Protein AF-A0A2V7HLP5-F1 (afdb_monomer_lite)

Secondary structure (DSSP, 8-state):
-HHHHHHHH-----SSPPPSS----PPP--TT-TT-EEEEEEEEE---BTTBPP-EEEEEEEEE-S---GGGSEEPTTEEEE--TTSSSPEEEE-STT--EE-TT---TT--EEEEEE--BGGGT---B--EEESSSTTS-EEEEPPPBPPBS--SPEEEEEE---

Sequence (166 aa):
MVAYIMSLADRPTSGPSLPVRGTYVPPAGSGDSPTGVTVLRAAYTDRGANGMPAITTEKEIALRSPTVAVANGELSEGVSKQSVPELPVPVTVVNRPGASVALKQIDLTGVGAVTFAVVAPAQYQAKGGQIEVHLDSPTGALLGESELIRPSDGVAPLRLRTVLRP

Structure (mmCIF, N/CA/C/O backbone):
data_AF-A0A2V7HLP5-F1
#
_entry.id   AF-A0A2V7HLP5-F1
#
loop_
_atom_site.group_PDB
_atom_site.id
_atom_site.type_symbol
_atom_site.label_atom_id
_atom_site.label_alt_id
_atom_site.label_comp_id
_atom_site.label_asym_id
_atom_site.label_entity_id
_atom_site.label_seq_id
_atom_site.pdbx_PDB_ins_code
_atom_site.Cartn_x
_atom_site.Cartn_y
_atom_site.Cartn_z
_atom_site.occupancy
_atom_site.B_iso_or_equiv
_atom_site.auth_seq_id
_atom_site.auth_comp_id
_atom_site.auth_asym_id
_atom_site.auth_atom_id
_atom_site.pdbx_PDB_model_num
ATOM 1 N N . MET A 1 1 ? 4.538 25.754 32.368 1.00 53.81 1 MET A N 1
ATOM 2 C CA . MET A 1 1 ? 4.337 24.327 32.713 1.00 53.81 1 MET A CA 1
ATOM 3 C C . MET A 1 1 ? 2.984 24.062 33.388 1.00 53.81 1 MET A C 1
ATOM 5 O O . MET A 1 1 ? 2.315 23.127 32.980 1.00 53.81 1 MET A O 1
ATOM 9 N N . VAL A 1 2 ? 2.511 24.905 34.319 1.00 50.56 2 VAL A N 1
ATOM 10 C CA . VAL A 1 2 ? 1.179 24.764 34.967 1.00 50.56 2 VAL A CA 1
ATOM 11 C C . VAL A 1 2 ? 0.001 24.883 33.982 1.00 50.56 2 VAL A C 1
ATOM 13 O O . VAL A 1 2 ? -0.953 24.119 34.071 1.00 50.56 2 VAL A O 1
ATOM 16 N N . ALA A 1 3 ? 0.100 25.759 32.975 1.00 48.12 3 ALA A N 1
ATOM 17 C CA . ALA A 1 3 ? -0.936 25.918 31.947 1.00 48.12 3 ALA A CA 1
ATOM 18 C C . A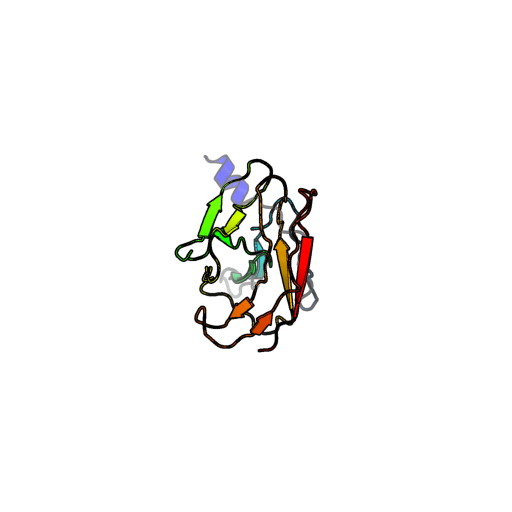LA A 1 3 ? -1.157 24.658 31.082 1.00 48.12 3 ALA A C 1
ATOM 20 O O . ALA A 1 3 ? -2.273 24.406 30.647 1.00 48.12 3 ALA A O 1
ATOM 21 N N . TYR A 1 4 ? -0.120 23.833 30.877 1.00 49.38 4 TYR A N 1
ATOM 22 C CA . TYR A 1 4 ? -0.239 22.570 30.138 1.00 49.38 4 TYR A CA 1
ATOM 23 C C . TYR A 1 4 ? -1.010 21.522 30.953 1.00 49.38 4 TYR A C 1
ATOM 25 O O . TYR A 1 4 ? -1.872 20.833 30.420 1.00 49.38 4 TYR A O 1
ATOM 33 N N . ILE A 1 5 ? -0.772 21.470 32.267 1.00 54.81 5 ILE A N 1
ATOM 34 C CA . ILE A 1 5 ? -1.491 20.580 33.190 1.00 54.81 5 ILE A CA 1
ATOM 35 C C . ILE A 1 5 ? -2.969 20.992 33.287 1.00 54.81 5 ILE A C 1
ATOM 37 O O . ILE A 1 5 ? -3.846 20.139 33.211 1.00 54.81 5 ILE A O 1
ATOM 41 N N . MET A 1 6 ? -3.251 22.297 33.357 1.00 48.59 6 MET A N 1
ATOM 42 C CA . MET A 1 6 ? -4.622 22.831 33.324 1.00 48.59 6 MET A CA 1
ATOM 43 C C . MET A 1 6 ? -5.318 22.539 31.982 1.00 48.59 6 MET A C 1
ATOM 45 O O . MET A 1 6 ? -6.467 22.116 31.977 1.00 48.59 6 MET A O 1
ATOM 49 N N . SER A 1 7 ? -4.607 22.628 30.848 1.00 47.78 7 SER A N 1
ATOM 50 C CA . SER A 1 7 ? -5.171 22.298 29.524 1.00 47.78 7 SER A CA 1
ATOM 51 C C . SER A 1 7 ? -5.512 20.815 29.318 1.00 47.78 7 SER A C 1
ATOM 53 O O . SER A 1 7 ? -6.261 20.480 28.402 1.00 47.78 7 SER A O 1
ATOM 55 N N . LEU A 1 8 ? -4.976 19.919 30.156 1.00 52.44 8 LEU A N 1
ATOM 56 C CA . LEU A 1 8 ? -5.359 18.504 30.170 1.00 52.44 8 LEU A CA 1
ATOM 57 C C . LEU A 1 8 ? -6.659 18.278 30.955 1.00 52.44 8 LEU A C 1
ATOM 59 O O . LEU A 1 8 ? -7.422 17.382 30.600 1.00 52.44 8 LEU A O 1
ATOM 63 N N . ALA A 1 9 ? -6.910 19.088 31.989 1.00 54.88 9 ALA A N 1
ATOM 64 C CA . ALA A 1 9 ? -8.127 19.043 32.799 1.00 54.88 9 ALA A CA 1
ATOM 65 C C . ALA A 1 9 ? -9.313 19.745 32.114 1.00 54.88 9 ALA A C 1
ATOM 67 O O . ALA A 1 9 ? -10.438 19.267 32.208 1.00 54.88 9 ALA A O 1
ATOM 68 N N . ASP A 1 10 ? -9.044 20.822 31.370 1.00 46.22 10 ASP A N 1
ATOM 69 C CA . ASP A 1 10 ? -10.046 21.640 30.671 1.00 46.22 10 ASP A CA 1
ATOM 70 C C . ASP A 1 10 ? -10.362 21.160 29.251 1.00 46.22 10 ASP A C 1
ATOM 72 O O . ASP A 1 10 ? -10.917 21.918 28.453 1.00 46.22 10 ASP A O 1
ATOM 76 N N . ARG A 1 11 ? -10.025 19.914 28.882 1.00 47.62 11 ARG A N 1
ATOM 77 C CA . ARG A 1 11 ? -10.457 19.402 27.577 1.00 47.62 11 ARG A CA 1
ATOM 78 C C . ARG A 1 11 ? -11.987 19.383 27.577 1.00 47.62 11 ARG A C 1
ATOM 80 O O . ARG A 1 11 ? -12.558 18.592 28.332 1.00 47.62 11 ARG A O 1
ATOM 87 N N . PRO A 1 12 ? -12.656 20.203 26.741 1.00 47.84 12 PRO A N 1
ATOM 88 C CA . PRO A 1 12 ? -14.095 20.117 26.589 1.00 47.84 12 PRO A CA 1
ATOM 89 C C . PRO A 1 12 ? -14.400 18.669 26.247 1.00 47.84 12 PRO A C 1
ATOM 91 O O . PRO A 1 12 ? -13.708 18.072 25.411 1.00 47.84 12 PRO A O 1
ATOM 94 N N . THR A 1 13 ? -15.379 18.096 26.940 1.00 48.31 13 THR A N 1
ATOM 95 C CA . THR A 1 13 ? -15.933 16.793 26.601 1.00 48.31 13 THR A CA 1
ATOM 96 C C . THR A 1 13 ? -16.065 16.732 25.090 1.00 48.31 13 THR A C 1
ATOM 98 O O . THR A 1 13 ? -16.646 17.617 24.459 1.00 48.31 13 THR A O 1
ATOM 101 N N . SER A 1 14 ? -15.383 15.735 24.525 1.00 54.53 14 SER A N 1
ATOM 102 C CA . SER A 1 14 ? -15.368 15.423 23.104 1.00 54.53 14 SER A CA 1
ATOM 103 C C . SER A 1 14 ? -16.742 15.684 22.502 1.00 54.53 14 SER A C 1
ATOM 105 O O . SER A 1 14 ? -17.743 15.357 23.144 1.00 54.53 14 SER A O 1
ATOM 107 N N . GLY A 1 15 ? -16.788 16.223 21.280 1.00 57.47 15 GLY A N 1
ATOM 108 C CA . GLY A 1 15 ? -18.032 16.324 20.517 1.00 57.47 15 GLY A CA 1
ATOM 109 C C . GLY A 1 15 ? -18.876 15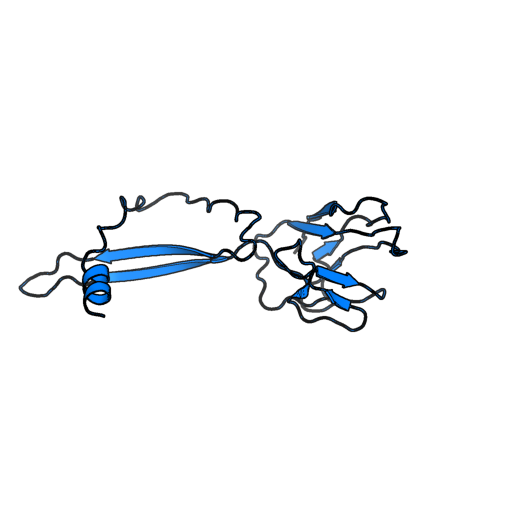.041 20.618 1.00 57.47 15 GLY A C 1
ATOM 110 O O . GLY A 1 15 ? -18.329 13.980 20.936 1.00 57.47 15 GLY A O 1
ATOM 111 N N . PRO A 1 16 ? -20.200 15.136 20.396 1.00 65.12 16 PRO A N 1
ATOM 112 C CA . PRO A 1 16 ? -21.151 14.071 20.708 1.00 65.12 16 PRO A CA 1
ATOM 113 C C . PRO A 1 16 ? -20.619 12.703 20.280 1.00 65.12 16 PRO A C 1
ATOM 115 O O . PRO A 1 16 ? -20.181 12.530 19.140 1.00 65.12 16 PRO A O 1
ATOM 118 N N . SER A 1 17 ? -20.613 11.751 21.218 1.00 70.62 17 SER A N 1
ATOM 119 C CA . SER A 1 17 ? -20.138 10.397 20.951 1.00 70.62 17 SER A CA 1
ATOM 120 C C . SER A 1 17 ? -20.872 9.819 19.747 1.00 70.62 17 SER A C 1
ATOM 122 O O . SER A 1 17 ? -22.083 10.002 19.593 1.00 70.62 17 SER A O 1
ATOM 124 N N . LEU A 1 18 ? -20.136 9.103 18.898 1.00 80.69 18 LEU A N 1
ATOM 125 C CA . LEU A 1 18 ? -20.753 8.365 17.805 1.00 80.69 18 LEU A CA 1
ATOM 126 C C . LEU A 1 18 ? -21.762 7.348 18.370 1.00 80.69 18 LEU A C 1
ATOM 128 O O . LEU A 1 18 ? -21.572 6.846 19.483 1.00 80.69 18 LEU A O 1
ATOM 132 N N . PRO A 1 19 ? -22.826 7.017 17.618 1.00 83.94 19 PRO A N 1
ATOM 133 C CA . PRO A 1 19 ? -23.759 5.973 18.016 1.00 83.94 19 PRO A CA 1
ATOM 134 C C . PRO A 1 19 ? -23.043 4.647 18.310 1.00 83.94 19 PRO A C 1
ATOM 136 O O . PRO A 1 19 ? -22.066 4.296 17.652 1.00 83.94 19 PRO A O 1
ATOM 139 N N . VAL A 1 20 ? -23.585 3.857 19.243 1.00 82.62 20 VAL A N 1
ATOM 140 C CA . VAL A 1 20 ? -23.041 2.535 19.633 1.00 82.62 20 VAL A CA 1
ATOM 141 C C . VAL A 1 20 ? -22.980 1.519 18.485 1.00 82.62 20 VAL A C 1
ATOM 143 O O . VAL A 1 20 ? -22.319 0.488 18.596 1.00 82.62 20 VAL A O 1
ATOM 146 N N . ARG A 1 21 ? -23.689 1.789 17.385 1.00 84.44 21 ARG A N 1
ATOM 147 C CA . ARG A 1 21 ? -23.629 1.045 16.127 1.00 84.44 21 ARG A CA 1
ATOM 148 C C . ARG A 1 21 ? -23.693 2.025 14.970 1.00 84.44 21 ARG A C 1
ATOM 150 O O . ARG A 1 21 ? -24.542 2.910 14.960 1.00 84.44 21 ARG A O 1
ATOM 157 N N . GLY A 1 22 ? -22.845 1.817 13.975 1.00 84.62 22 GLY A N 1
ATOM 158 C CA . GLY A 1 22 ? -22.845 2.619 12.764 1.00 84.62 22 GLY A CA 1
ATOM 159 C C . GLY A 1 22 ? -21.713 2.228 11.831 1.00 84.62 22 GLY A C 1
ATOM 160 O O . GLY A 1 22 ? -20.918 1.334 12.124 1.00 84.62 22 GLY A O 1
ATOM 161 N N . THR A 1 23 ? -21.649 2.928 10.708 1.00 83.50 23 THR A N 1
ATOM 162 C CA . THR A 1 23 ? -20.555 2.829 9.749 1.00 83.50 23 THR A CA 1
ATOM 163 C C . THR A 1 23 ? -19.761 4.119 9.818 1.00 83.50 23 THR A C 1
ATOM 165 O O . THR A 1 23 ? -20.328 5.207 9.744 1.00 83.50 23 THR A O 1
ATOM 168 N N . TYR A 1 24 ? -18.447 3.994 9.955 1.00 79.06 24 TYR A N 1
ATOM 169 C CA . TYR A 1 24 ? -17.532 5.115 9.846 1.00 79.06 24 TYR A CA 1
ATOM 170 C C . TYR A 1 24 ? -16.679 4.901 8.603 1.00 79.06 24 TYR A C 1
ATOM 172 O O . TYR A 1 24 ? -15.982 3.894 8.495 1.00 79.06 24 TYR A O 1
ATOM 180 N N . VAL A 1 25 ? -16.768 5.832 7.659 1.00 79.00 25 VAL A N 1
ATOM 181 C CA . VAL A 1 25 ? -15.875 5.884 6.503 1.00 79.00 25 VA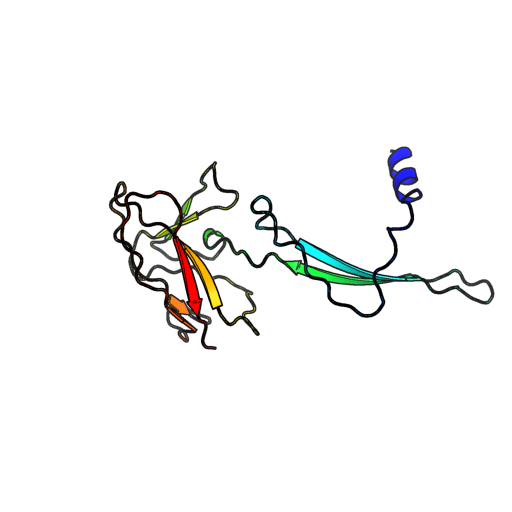L A CA 1
ATOM 182 C C . VAL A 1 25 ? -14.790 6.891 6.865 1.00 79.00 25 VAL A C 1
ATOM 184 O O . VAL A 1 25 ? -15.110 8.078 6.975 1.00 79.00 25 VAL A O 1
ATOM 187 N N . PRO A 1 26 ? -13.538 6.456 7.105 1.00 73.12 26 PRO A N 1
ATOM 188 C CA . PRO A 1 26 ? -12.445 7.393 7.291 1.00 73.12 26 PRO A CA 1
ATOM 189 C C . PRO A 1 26 ? -12.398 8.339 6.091 1.00 73.12 26 PRO A C 1
ATOM 191 O O . PRO A 1 26 ? -12.616 7.882 4.963 1.00 73.12 26 PRO A O 1
ATOM 194 N N . PRO A 1 27 ? -12.132 9.640 6.295 1.00 68.00 27 PRO A N 1
ATOM 195 C CA . PRO A 1 27 ? -11.857 10.510 5.165 1.00 68.00 27 PRO A CA 1
ATOM 196 C C . PRO A 1 27 ? -10.753 9.850 4.338 1.00 68.00 27 PRO A C 1
ATOM 198 O O . PRO A 1 27 ? -9.779 9.347 4.904 1.00 68.00 27 PRO A O 1
ATOM 201 N N . ALA A 1 28 ? -10.931 9.798 3.013 1.00 58.44 28 ALA A N 1
ATOM 202 C CA . ALA A 1 28 ? -9.858 9.371 2.126 1.00 58.44 28 ALA A CA 1
ATOM 203 C C . ALA A 1 28 ? -8.621 10.166 2.546 1.00 58.44 28 ALA A C 1
ATOM 205 O O . ALA A 1 28 ? -8.713 11.393 2.630 1.00 58.44 28 ALA A O 1
ATOM 206 N N . GLY A 1 29 ? -7.534 9.475 2.922 1.00 55.28 29 GLY A N 1
ATOM 207 C CA . GLY A 1 29 ? -6.310 10.147 3.353 1.00 55.28 29 GLY A CA 1
ATOM 208 C C . GLY A 1 29 ? -6.036 11.272 2.365 1.00 55.28 29 GLY A C 1
ATOM 209 O O . GLY A 1 29 ? -6.087 11.035 1.154 1.00 55.28 29 GLY A O 1
ATOM 210 N N . SER A 1 30 ? -5.894 12.508 2.852 1.00 49.81 30 SER A N 1
ATOM 211 C CA . SER A 1 30 ? -5.633 13.622 1.947 1.00 49.81 30 SER A CA 1
AT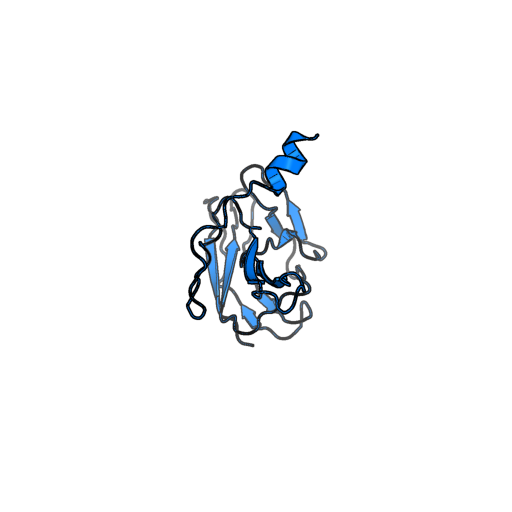OM 212 C C . SER A 1 30 ? -4.392 13.268 1.130 1.00 49.81 30 SER A C 1
ATOM 214 O O . SER A 1 30 ? -3.489 12.595 1.636 1.00 49.81 30 SER A O 1
ATOM 216 N N . GLY A 1 31 ? -4.325 13.694 -0.134 1.00 52.06 31 GLY A N 1
ATOM 217 C CA . GLY A 1 31 ? -3.107 13.523 -0.940 1.00 52.06 31 GLY A CA 1
ATOM 218 C C . GLY A 1 31 ? -1.845 14.041 -0.227 1.00 52.06 31 GLY A C 1
ATOM 219 O O . GLY A 1 31 ? -0.745 13.580 -0.515 1.00 52.06 31 GLY A O 1
ATOM 220 N N . ASP A 1 32 ? -2.039 14.917 0.763 1.00 49.94 32 ASP A N 1
ATOM 221 C CA . ASP A 1 32 ? -1.029 15.526 1.627 1.00 49.94 32 ASP A CA 1
ATOM 222 C C . ASP A 1 32 ? -0.597 14.652 2.824 1.00 49.94 32 ASP A C 1
ATOM 224 O O . ASP A 1 32 ? 0.432 14.921 3.441 1.00 49.94 32 ASP A O 1
ATOM 228 N N . SER A 1 33 ? -1.352 13.606 3.184 1.00 55.19 33 SER A N 1
ATOM 229 C CA . SER A 1 33 ? -1.018 12.678 4.276 1.00 55.19 33 SER A CA 1
ATOM 230 C C . SER A 1 33 ? -1.161 11.211 3.842 1.00 55.19 33 SER A C 1
ATOM 232 O O . SER A 1 33 ? -1.983 10.461 4.377 1.00 55.19 33 SER A O 1
ATOM 234 N N . PRO A 1 34 ? -0.325 10.747 2.893 1.00 61.47 34 PRO A N 1
ATOM 235 C CA . PRO A 1 34 ? -0.337 9.359 2.424 1.00 61.47 34 PRO A CA 1
ATOM 236 C C . PRO A 1 34 ? 0.004 8.345 3.527 1.00 61.47 34 PRO A C 1
ATOM 238 O O . PRO A 1 34 ? -0.218 7.152 3.342 1.00 61.47 34 PRO A O 1
ATOM 241 N N . THR A 1 35 ? 0.519 8.801 4.671 1.00 67.31 35 THR A N 1
ATOM 242 C CA . THR A 1 35 ? 0.855 8.004 5.861 1.00 67.31 35 THR A CA 1
ATOM 243 C C . THR A 1 35 ? -0.103 8.229 7.034 1.00 67.31 35 THR A C 1
ATOM 245 O O . THR A 1 35 ? 0.168 7.758 8.140 1.00 67.31 35 THR A O 1
ATOM 248 N N . GLY A 1 36 ? -1.216 8.938 6.815 1.00 71.19 36 GLY A N 1
ATOM 249 C CA . GLY A 1 36 ? -2.206 9.218 7.847 1.00 71.19 36 GLY A CA 1
ATOM 250 C C . GLY A 1 36 ? -2.722 7.945 8.524 1.00 71.19 36 GLY A C 1
ATOM 251 O O . GLY A 1 36 ? -2.909 6.904 7.888 1.00 71.19 36 GLY A O 1
ATOM 252 N N . VAL A 1 37 ? -2.951 8.035 9.834 1.00 79.06 37 VAL A N 1
ATOM 253 C CA . VAL A 1 37 ? -3.560 6.968 10.634 1.00 79.06 37 VAL A CA 1
ATOM 254 C C . VAL A 1 37 ? -4.823 7.514 11.276 1.00 79.06 37 VAL A C 1
ATOM 256 O O . VAL A 1 37 ? -4.792 8.543 11.950 1.00 79.06 37 VAL A O 1
ATOM 259 N N . THR A 1 38 ? -5.937 6.819 11.081 1.00 81.69 38 THR A N 1
ATOM 260 C CA . THR A 1 38 ? -7.190 7.118 11.768 1.00 81.69 38 THR A CA 1
ATOM 261 C C . THR A 1 38 ? -7.327 6.198 12.969 1.00 81.69 38 THR A C 1
ATOM 263 O O . THR A 1 38 ? -7.362 4.981 12.818 1.00 81.69 38 THR A O 1
ATOM 266 N N . VAL A 1 39 ? -7.416 6.766 14.169 1.00 84.44 39 VAL A N 1
ATOM 267 C CA . VAL A 1 39 ? -7.634 5.991 15.395 1.00 84.44 39 VAL A CA 1
ATOM 268 C C . VAL A 1 39 ? -9.114 6.036 15.751 1.00 84.44 39 VAL A C 1
ATOM 270 O O . VAL A 1 39 ? -9.658 7.098 16.053 1.00 84.44 39 VAL A O 1
ATOM 273 N N . LEU A 1 40 ? -9.767 4.878 15.714 1.00 85.75 40 LEU A N 1
ATOM 274 C CA . LEU A 1 40 ? -11.114 4.703 16.236 1.00 85.75 40 LEU A CA 1
ATOM 275 C C . LEU A 1 40 ? -11.014 4.323 17.713 1.00 85.75 40 LEU A C 1
ATOM 277 O O . LEU A 1 40 ? -10.520 3.244 18.039 1.00 85.75 40 LEU A O 1
ATOM 281 N N . ARG A 1 41 ? -11.498 5.200 18.595 1.00 87.56 41 ARG A N 1
ATOM 282 C CA . ARG A 1 41 ? -11.504 4.982 20.044 1.00 87.56 41 ARG A CA 1
ATOM 283 C C . ARG A 1 41 ? -12.923 4.826 20.570 1.00 87.56 41 ARG A C 1
ATOM 285 O O . ARG A 1 41 ? -13.773 5.679 20.323 1.00 87.56 41 ARG A O 1
ATOM 292 N N . ALA A 1 42 ? -13.146 3.778 21.353 1.00 87.44 42 ALA A N 1
ATOM 293 C CA . ALA A 1 42 ? -14.337 3.609 22.172 1.00 87.44 42 ALA A CA 1
ATOM 294 C C . ALA A 1 42 ? -13.937 3.723 23.645 1.00 87.44 42 ALA A C 1
ATOM 296 O O . ALA A 1 42 ? -13.039 3.010 24.084 1.00 87.44 42 ALA A O 1
ATOM 297 N N . ALA A 1 43 ? -14.594 4.602 24.397 1.00 88.19 43 ALA A N 1
ATOM 298 C CA . ALA A 1 43 ? -14.373 4.768 25.829 1.00 88.19 43 ALA A CA 1
ATOM 299 C C . ALA A 1 43 ? -15.713 4.721 26.568 1.00 88.19 43 ALA A C 1
ATOM 301 O O . ALA A 1 43 ? -16.706 5.275 26.094 1.00 88.19 43 ALA A O 1
ATOM 302 N N . TYR A 1 44 ? -15.735 4.048 27.714 1.00 86.56 44 TYR A N 1
ATOM 303 C CA . TYR A 1 44 ? -16.894 3.947 28.590 1.00 86.56 44 TYR A CA 1
ATOM 304 C C . TYR A 1 44 ? -16.476 4.272 30.017 1.00 86.56 44 TYR A C 1
ATOM 306 O O . TYR A 1 44 ? -15.540 3.669 30.539 1.00 86.56 44 TYR A O 1
ATOM 314 N N . THR A 1 45 ? -17.199 5.197 30.637 1.00 87.50 45 THR A N 1
ATOM 315 C CA . THR A 1 45 ? -17.063 5.535 32.052 1.00 87.50 45 THR A CA 1
ATOM 316 C C . THR A 1 45 ? -18.322 5.066 32.762 1.00 87.50 45 THR A C 1
ATOM 318 O O . THR A 1 45 ? -19.428 5.472 32.392 1.00 87.50 45 THR A O 1
ATOM 321 N N . ASP A 1 46 ? -18.172 4.181 33.747 1.00 88.19 46 ASP A N 1
ATOM 322 C CA . ASP A 1 46 ? -19.295 3.789 34.593 1.00 88.19 46 ASP A CA 1
ATOM 323 C C . ASP A 1 46 ? -19.719 4.940 35.524 1.00 88.19 46 ASP A C 1
ATOM 325 O O . ASP A 1 46 ? -19.120 6.014 35.551 1.00 88.19 46 ASP A O 1
ATOM 329 N N . ARG A 1 47 ? -20.808 4.752 36.271 1.00 87.38 47 ARG A N 1
ATOM 330 C CA . ARG A 1 47 ? -21.323 5.795 37.173 1.0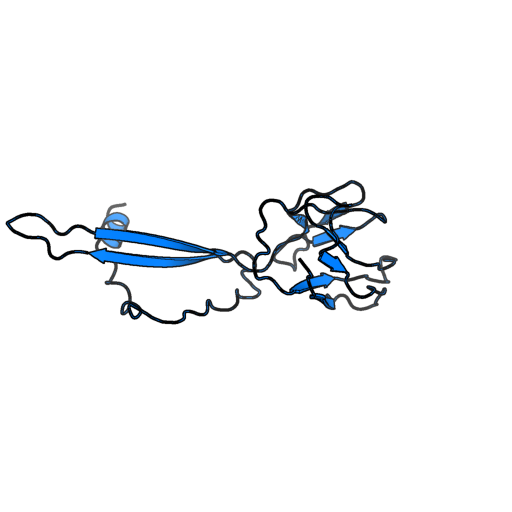0 87.38 47 ARG A CA 1
ATOM 331 C C . ARG A 1 47 ? -20.687 5.771 38.567 1.00 87.38 47 ARG A C 1
ATOM 333 O O . ARG A 1 47 ? -21.049 6.612 39.387 1.00 87.38 47 ARG A O 1
ATOM 340 N N . GLY A 1 48 ? -19.792 4.824 38.858 1.00 88.94 48 GLY A N 1
ATOM 341 C CA . GLY A 1 48 ? -19.425 4.468 40.229 1.00 88.94 48 GLY A CA 1
ATOM 342 C C . GLY A 1 48 ? -20.625 3.972 41.057 1.00 88.94 48 GLY A C 1
ATOM 343 O O . GLY A 1 48 ? -21.777 4.001 40.615 1.00 88.94 48 GLY A O 1
ATOM 344 N N . ALA A 1 49 ? -20.368 3.488 42.274 1.00 91.31 49 ALA A N 1
ATOM 345 C CA . ALA A 1 49 ? -21.413 3.139 43.245 1.00 91.31 49 ALA A CA 1
ATOM 346 C C . ALA A 1 49 ? -20.845 3.036 44.669 1.00 91.31 49 ALA A C 1
ATOM 348 O O . ALA A 1 49 ? -19.681 2.693 44.848 1.00 91.31 49 ALA A O 1
ATOM 349 N N . ASN A 1 50 ? -21.678 3.270 45.692 1.00 88.62 50 ASN A N 1
ATOM 350 C CA . ASN A 1 50 ? -21.353 3.014 47.108 1.00 88.62 50 ASN A CA 1
ATOM 351 C C . ASN A 1 50 ? -20.047 3.672 47.602 1.00 88.62 50 ASN A C 1
ATOM 353 O O . ASN A 1 50 ? -19.258 3.048 48.305 1.00 88.62 50 ASN A O 1
ATOM 357 N N . GLY A 1 51 ? -19.795 4.925 47.212 1.00 88.12 51 GLY A N 1
ATOM 358 C CA . GLY A 1 51 ? -18.568 5.646 47.574 1.00 88.12 51 GLY A CA 1
ATOM 359 C C . GLY A 1 51 ? -17.340 5.275 46.734 1.00 88.12 51 GLY A C 1
ATOM 360 O O . GLY A 1 51 ? -16.276 5.855 46.941 1.00 88.12 51 GLY A O 1
ATOM 361 N N . MET A 1 52 ? -17.473 4.360 45.769 1.00 89.69 52 MET A N 1
ATOM 362 C CA . MET A 1 52 ? -16.424 4.081 44.791 1.00 89.69 52 MET A CA 1
ATOM 363 C C . MET A 1 52 ? -16.467 5.096 43.641 1.00 89.69 52 MET A C 1
ATOM 365 O O . MET A 1 52 ? -17.558 5.414 43.151 1.00 89.69 52 MET A O 1
ATOM 369 N N . PRO A 1 53 ? -15.300 5.584 43.186 1.00 87.75 53 PRO A N 1
ATOM 370 C CA . PRO A 1 53 ? -15.215 6.477 42.040 1.00 87.75 53 PRO A CA 1
ATOM 371 C C . PRO A 1 53 ? -15.598 5.758 40.742 1.00 87.75 53 PRO A C 1
ATOM 373 O O . PRO A 1 53 ? -15.512 4.535 40.643 1.00 87.75 53 PRO A O 1
ATOM 376 N N . ALA A 1 54 ? -15.992 6.541 39.739 1.00 89.69 54 ALA A N 1
ATOM 377 C CA . ALA A 1 54 ? -16.252 6.038 38.399 1.00 89.69 54 ALA A CA 1
ATOM 378 C C . ALA A 1 54 ? -14.984 5.454 37.757 1.00 89.69 54 ALA A C 1
ATOM 380 O O . ALA A 1 54 ? -13.900 6.036 37.867 1.00 89.69 54 ALA A O 1
ATOM 381 N N . ILE A 1 55 ? -15.130 4.339 37.045 1.00 90.12 55 ILE A N 1
ATOM 382 C CA . ILE A 1 55 ? -14.037 3.687 36.317 1.00 90.12 55 ILE A CA 1
ATOM 383 C C . ILE A 1 55 ? -14.238 3.895 34.820 1.00 90.12 55 ILE A C 1
ATOM 385 O O . ILE A 1 55 ? -15.333 3.719 34.287 1.00 90.12 55 ILE A O 1
ATOM 389 N N . THR A 1 56 ? -13.156 4.261 34.131 1.00 88.50 56 THR A N 1
ATOM 390 C CA . THR A 1 56 ? -13.129 4.393 32.671 1.00 88.50 56 THR A CA 1
ATOM 391 C C . THR A 1 56 ? -12.354 3.239 32.050 1.00 88.50 56 THR A C 1
ATOM 393 O O . THR A 1 56 ? -11.253 2.923 32.491 1.00 88.50 56 THR A O 1
ATOM 396 N N . THR A 1 57 ? -12.914 2.625 31.011 1.00 90.12 57 THR A N 1
ATOM 397 C CA . THR A 1 57 ? -12.219 1.671 30.136 1.00 90.12 57 THR A CA 1
ATOM 398 C C . THR A 1 57 ? -12.256 2.187 28.706 1.00 90.12 57 THR A C 1
ATOM 400 O O . THR A 1 57 ? -13.279 2.708 28.263 1.00 90.12 57 THR A O 1
ATOM 403 N N . GLU A 1 58 ? -11.164 2.013 27.967 1.00 90.81 58 GLU A N 1
ATOM 404 C CA . GLU A 1 58 ? -11.086 2.378 26.555 1.00 90.81 58 GLU A CA 1
ATOM 405 C C . GLU A 1 58 ? -10.492 1.262 25.692 1.00 90.81 58 GLU A C 1
ATOM 407 O O . GLU A 1 58 ? -9.776 0.381 26.171 1.00 90.81 58 GLU A O 1
ATOM 412 N N . LYS A 1 59 ? -10.820 1.294 24.401 1.00 89.94 59 LYS A N 1
ATOM 413 C CA . LYS A 1 59 ? -10.247 0.437 23.367 1.00 89.94 59 LYS A CA 1
ATOM 414 C C . LYS A 1 59 ? -10.024 1.252 22.103 1.00 89.94 59 LYS A C 1
ATOM 416 O O . LYS A 1 59 ? -10.895 2.022 21.697 1.00 89.94 59 LYS A O 1
ATOM 421 N N . GLU A 1 60 ? -8.889 1.023 21.458 1.00 90.25 60 GLU A N 1
ATOM 422 C CA . GLU A 1 60 ? -8.502 1.708 20.229 1.00 90.25 60 GLU A CA 1
ATOM 423 C C . GLU A 1 60 ? -8.252 0.724 19.085 1.00 90.25 60 GLU A C 1
ATOM 425 O O . GLU A 1 60 ? -7.768 -0.393 19.288 1.00 90.25 60 GLU A O 1
ATOM 430 N N . ILE A 1 61 ? -8.589 1.154 17.870 1.00 86.88 61 ILE A N 1
ATOM 431 C CA . ILE A 1 61 ? -8.251 0.484 16.615 1.00 86.88 61 ILE A CA 1
ATOM 432 C C . ILE A 1 61 ? -7.597 1.519 15.702 1.00 86.88 61 ILE A C 1
ATOM 434 O O . ILE A 1 61 ? -8.199 2.542 15.382 1.00 86.88 61 ILE A O 1
ATOM 438 N N . ALA A 1 62 ? -6.371 1.242 15.263 1.00 85.19 62 ALA A N 1
ATOM 439 C CA . ALA A 1 62 ? -5.653 2.082 14.313 1.00 85.19 62 ALA A CA 1
ATOM 440 C C . ALA A 1 62 ? -5.908 1.607 12.875 1.00 85.19 62 ALA A C 1
ATOM 442 O O . ALA A 1 62 ? -5.498 0.513 12.487 1.00 85.19 62 ALA A O 1
ATOM 443 N N . LEU A 1 63 ? -6.557 2.449 12.077 1.00 81.88 63 LEU A N 1
ATOM 444 C CA . LEU A 1 63 ? -6.758 2.270 10.644 1.00 81.88 63 LEU A CA 1
ATOM 445 C C . LEU A 1 63 ? -5.636 3.001 9.904 1.00 81.88 63 LEU A C 1
ATOM 447 O O . LEU A 1 63 ? -5.536 4.228 9.949 1.00 81.88 63 LEU A O 1
ATOM 451 N N . ARG A 1 64 ? -4.754 2.239 9.259 1.00 79.25 64 ARG A N 1
ATOM 452 C CA . ARG A 1 64 ? -3.622 2.781 8.499 1.00 79.25 64 ARG A CA 1
ATOM 453 C C . ARG A 1 64 ? -4.076 3.207 7.105 1.00 79.25 64 ARG A C 1
ATOM 455 O O . ARG A 1 64 ? -5.007 2.624 6.552 1.00 79.25 64 ARG A O 1
ATOM 462 N N . SER A 1 65 ? -3.389 4.191 6.534 1.00 79.75 65 SER A N 1
ATOM 463 C CA . SER A 1 65 ? -3.553 4.551 5.126 1.00 79.75 65 SER A CA 1
ATOM 464 C C . SER A 1 65 ? -3.426 3.315 4.219 1.00 79.75 65 SER A C 1
ATOM 466 O O . SER A 1 65 ? -2.491 2.530 4.399 1.00 79.75 65 SER A O 1
ATOM 468 N N . PRO A 1 66 ? -4.308 3.152 3.214 1.00 83.38 66 PRO A N 1
ATOM 469 C CA . PRO A 1 66 ? -4.199 2.086 2.218 1.00 83.38 66 PRO A CA 1
ATOM 470 C C . PRO A 1 66 ? -3.094 2.361 1.180 1.00 83.38 66 PRO A C 1
ATOM 472 O O . PRO A 1 66 ? -2.950 1.613 0.215 1.00 83.38 66 PRO A O 1
ATOM 475 N N . THR A 1 67 ? -2.332 3.450 1.336 1.00 86.31 67 THR A N 1
ATOM 476 C CA . THR A 1 67 ? -1.216 3.802 0.455 1.00 86.31 67 THR A CA 1
ATOM 477 C C . THR A 1 67 ? 0.096 3.321 1.053 1.00 86.31 67 THR A C 1
ATOM 479 O O . THR A 1 67 ? 0.468 3.708 2.159 1.00 86.31 67 THR A O 1
ATOM 482 N N . VAL A 1 68 ? 0.834 2.524 0.285 1.00 88.12 68 VAL A N 1
ATOM 483 C CA . VAL A 1 68 ? 2.161 2.036 0.663 1.00 88.12 68 VAL A CA 1
ATOM 484 C C . VAL A 1 68 ? 3.199 2.626 -0.280 1.00 88.12 68 VAL A C 1
ATOM 486 O O . VAL A 1 68 ? 3.105 2.488 -1.499 1.00 88.12 68 VAL A O 1
ATOM 489 N N . ALA A 1 69 ? 4.214 3.279 0.284 1.00 90.44 69 ALA A N 1
ATOM 490 C CA . ALA A 1 69 ? 5.385 3.690 -0.476 1.00 90.44 69 ALA A CA 1
ATOM 491 C C . ALA A 1 69 ? 6.265 2.460 -0.724 1.00 90.44 69 ALA A C 1
ATOM 493 O O . ALA A 1 69 ? 6.931 1.983 0.196 1.00 90.44 69 ALA A O 1
ATOM 494 N N . VAL A 1 70 ? 6.276 1.958 -1.962 1.00 93.50 70 VAL A N 1
ATOM 495 C CA . VAL A 1 70 ? 7.052 0.765 -2.347 1.00 93.50 70 VAL A CA 1
ATOM 496 C C . VAL A 1 70 ? 8.522 0.920 -1.949 1.00 93.50 70 VAL A C 1
ATOM 498 O O . VAL A 1 70 ? 9.117 -0.010 -1.426 1.00 93.50 70 VAL A O 1
ATOM 501 N N . ALA A 1 71 ? 9.086 2.124 -2.061 1.00 93.88 71 ALA A N 1
ATOM 502 C CA . ALA A 1 71 ? 10.476 2.413 -1.713 1.00 93.88 71 ALA A CA 1
ATOM 503 C C . ALA A 1 71 ? 10.832 2.221 -0.224 1.00 93.88 71 ALA A C 1
ATOM 505 O O . ALA A 1 71 ? 11.998 2.358 0.142 1.00 93.88 71 ALA A O 1
ATOM 506 N N . ASN A 1 72 ? 9.858 1.954 0.650 1.00 91.69 72 ASN A N 1
ATOM 507 C CA . ASN A 1 72 ? 10.097 1.624 2.057 1.00 91.69 72 ASN A CA 1
ATOM 508 C C . ASN A 1 72 ? 10.206 0.113 2.320 1.00 91.69 72 ASN A C 1
ATOM 510 O O . ASN A 1 72 ? 10.474 -0.269 3.457 1.00 91.69 72 ASN A O 1
ATOM 514 N N . GLY A 1 73 ? 9.987 -0.730 1.309 1.00 93.81 73 GLY A N 1
ATOM 515 C CA . GLY A 1 73 ? 10.227 -2.166 1.408 1.00 93.81 73 GLY A CA 1
ATOM 516 C C . GLY A 1 73 ? 11.710 -2.535 1.377 1.00 93.81 73 GLY A C 1
ATOM 517 O O . GLY A 1 73 ? 12.593 -1.686 1.231 1.00 93.81 73 GLY A O 1
ATOM 518 N N . GLU A 1 74 ? 11.978 -3.832 1.481 1.00 96.12 74 GLU A N 1
ATOM 519 C CA . GLU A 1 74 ? 13.316 -4.388 1.290 1.00 96.12 74 GLU A CA 1
ATOM 520 C C . GLU A 1 74 ? 13.611 -4.480 -0.208 1.00 96.12 74 GLU A C 1
ATOM 522 O O . GLU A 1 74 ? 12.955 -5.218 -0.944 1.00 96.12 74 GLU A O 1
ATOM 527 N N . LEU A 1 75 ? 14.572 -3.678 -0.663 1.00 96.31 75 LEU A N 1
ATOM 528 C CA . LEU A 1 75 ? 14.933 -3.550 -2.071 1.00 96.31 75 LEU A CA 1
ATOM 529 C C . LEU A 1 75 ? 15.914 -4.656 -2.466 1.00 96.31 75 LEU A C 1
ATOM 531 O O . LEU A 1 75 ? 16.936 -4.839 -1.802 1.00 96.31 75 LEU A O 1
ATOM 535 N N . SER A 1 76 ? 15.641 -5.360 -3.564 1.00 96.38 76 SER A N 1
ATOM 536 C CA . SER A 1 76 ? 16.631 -6.253 -4.164 1.00 96.38 76 SER A CA 1
ATOM 537 C C . SER A 1 76 ? 17.715 -5.469 -4.903 1.00 96.38 76 SER A C 1
ATOM 539 O O . SER A 1 76 ? 17.598 -4.269 -5.175 1.00 96.38 76 SER A O 1
ATOM 541 N N . GLU A 1 77 ? 18.748 -6.187 -5.341 1.00 95.69 77 GLU A N 1
ATOM 542 C CA . GLU A 1 77 ? 19.672 -5.656 -6.333 1.00 95.69 77 GLU A CA 1
ATOM 543 C C . GLU A 1 77 ? 18.907 -5.196 -7.588 1.00 95.69 77 GLU A C 1
ATOM 545 O O . GLU A 1 77 ? 17.933 -5.824 -8.005 1.00 95.69 77 GLU A O 1
ATOM 550 N N . GLY A 1 78 ? 19.331 -4.080 -8.185 1.00 94.00 78 GLY A N 1
ATOM 551 C CA . GLY A 1 78 ? 18.657 -3.499 -9.348 1.00 94.00 78 GLY A CA 1
ATOM 552 C C . GLY A 1 78 ? 17.483 -2.574 -9.020 1.00 94.00 78 GLY A C 1
ATOM 553 O O . GLY A 1 78 ? 16.930 -1.989 -9.948 1.00 94.00 78 GLY A O 1
ATOM 554 N N . VAL A 1 79 ? 17.146 -2.371 -7.743 1.00 96.44 79 VAL A N 1
ATOM 555 C CA . VAL A 1 79 ? 16.193 -1.345 -7.298 1.00 96.44 79 VAL A CA 1
ATOM 556 C C . VAL A 1 79 ? 16.903 -0.290 -6.451 1.00 96.44 79 VAL A C 1
ATOM 558 O O . VAL A 1 79 ? 17.731 -0.619 -5.605 1.00 96.44 79 VAL A O 1
ATOM 561 N N . SER A 1 80 ? 16.574 0.985 -6.650 1.00 94.69 80 SER A N 1
ATOM 562 C CA . SER A 1 80 ? 17.030 2.075 -5.784 1.00 94.69 80 SER A CA 1
ATOM 563 C C . SER A 1 80 ? 15.870 2.938 -5.293 1.00 94.69 80 SER A C 1
ATOM 565 O O . SER A 1 80 ? 14.795 3.002 -5.890 1.00 94.69 80 SER A O 1
ATOM 567 N N . LYS A 1 81 ? 16.097 3.599 -4.159 1.00 95.38 81 LYS A N 1
ATOM 568 C CA . LYS A 1 81 ? 15.180 4.566 -3.558 1.00 95.38 81 LYS A CA 1
ATOM 569 C C . LYS A 1 81 ? 15.624 5.974 -3.926 1.00 95.38 81 LYS A C 1
ATOM 571 O O . LYS A 1 81 ? 16.789 6.313 -3.728 1.00 95.38 81 LYS A O 1
ATOM 576 N N . GLN A 1 82 ? 14.692 6.796 -4.393 1.00 92.25 82 GLN A N 1
ATOM 577 C CA . GLN A 1 82 ? 14.940 8.201 -4.703 1.00 92.25 82 GLN A CA 1
ATOM 578 C C . GLN A 1 82 ? 13.926 9.095 -3.986 1.00 92.25 82 GLN A C 1
ATOM 580 O O . GLN A 1 82 ? 12.723 8.843 -4.013 1.00 92.25 82 GLN A O 1
ATOM 585 N N . SER A 1 83 ? 14.413 10.153 -3.343 1.00 90.75 83 SER A N 1
ATOM 586 C CA . SER A 1 83 ? 13.561 11.215 -2.808 1.00 90.75 83 SER A CA 1
ATOM 587 C C . SER A 1 83 ? 13.325 12.260 -3.892 1.00 90.75 83 SER A C 1
ATOM 589 O O . SER A 1 83 ? 14.276 12.720 -4.523 1.00 90.75 83 SER A O 1
ATOM 591 N N . VAL A 1 84 ? 12.065 12.627 -4.101 1.00 85.56 84 VAL A N 1
ATOM 592 C CA . VAL A 1 84 ? 11.642 13.646 -5.066 1.00 85.56 84 VAL A CA 1
ATOM 593 C C . VAL A 1 84 ? 10.989 14.768 -4.259 1.00 85.56 84 VAL A C 1
ATOM 595 O O . VAL A 1 84 ? 10.021 14.471 -3.562 1.00 85.56 84 VAL A O 1
ATOM 598 N N . PRO A 1 85 ? 11.513 16.009 -4.279 1.00 84.06 85 PRO A N 1
ATOM 599 C CA . PRO A 1 85 ? 11.011 17.104 -3.440 1.00 84.06 85 PRO A CA 1
ATOM 600 C C . PRO A 1 85 ? 9.504 17.362 -3.564 1.00 84.06 85 PRO A C 1
ATOM 602 O O . PRO A 1 85 ? 8.858 17.739 -2.591 1.00 84.06 85 PRO A O 1
ATOM 605 N N . GLU A 1 86 ? 8.943 17.134 -4.748 1.00 83.81 86 GLU A N 1
ATOM 606 C CA . GLU A 1 86 ? 7.534 17.354 -5.072 1.00 83.81 86 GLU A CA 1
ATOM 607 C C . GLU A 1 86 ? 6.615 16.221 -4.589 1.00 83.81 86 GLU A C 1
ATOM 609 O O . GLU A 1 86 ? 5.392 16.354 -4.652 1.00 83.81 86 GLU A O 1
ATOM 614 N N . LEU A 1 87 ? 7.176 15.096 -4.129 1.00 81.69 87 LEU A N 1
ATOM 615 C CA . LEU A 1 87 ? 6.414 13.930 -3.694 1.00 81.69 87 LEU A CA 1
ATOM 616 C C . LEU A 1 87 ? 6.523 13.726 -2.175 1.00 81.69 87 LEU A C 1
ATOM 618 O O . LEU A 1 87 ? 7.622 13.710 -1.622 1.00 81.69 87 LEU A O 1
ATOM 622 N N . PRO A 1 88 ? 5.396 13.468 -1.483 1.00 78.75 88 PRO A N 1
ATOM 623 C CA . PRO A 1 88 ? 5.379 13.268 -0.031 1.00 78.75 88 PRO A CA 1
ATOM 624 C C . PRO A 1 88 ? 5.992 11.928 0.409 1.00 78.75 88 PRO A C 1
ATOM 626 O O . PRO A 1 88 ? 6.145 11.672 1.603 1.00 78.75 88 PRO A O 1
ATOM 629 N N . VAL A 1 89 ? 6.309 11.044 -0.541 1.00 84.12 89 VAL A N 1
ATOM 630 C CA . VAL A 1 89 ? 6.905 9.730 -0.299 1.00 84.12 89 VAL A CA 1
ATOM 631 C C . VAL A 1 89 ? 8.037 9.465 -1.291 1.00 84.12 89 VAL A C 1
ATOM 633 O O . VAL A 1 89 ? 7.972 9.920 -2.434 1.00 84.12 89 VAL A O 1
ATOM 636 N N . PRO A 1 90 ? 9.069 8.708 -0.884 1.00 89.38 90 PRO A N 1
ATOM 637 C CA . PRO A 1 90 ? 10.131 8.301 -1.790 1.00 89.38 90 PRO A CA 1
ATOM 638 C C . PRO A 1 90 ? 9.599 7.392 -2.902 1.00 89.38 90 PRO A C 1
ATOM 640 O O . PRO A 1 90 ? 8.684 6.592 -2.687 1.00 89.38 90 PRO A O 1
ATOM 643 N N . VAL A 1 91 ? 10.229 7.476 -4.070 1.00 91.56 91 VAL A N 1
ATOM 644 C CA . VAL A 1 91 ? 9.907 6.654 -5.238 1.00 91.56 91 VAL A CA 1
ATOM 645 C C . VAL A 1 91 ? 10.910 5.522 -5.410 1.00 91.56 91 VAL A C 1
ATOM 647 O O . VAL A 1 91 ? 12.079 5.622 -5.027 1.00 91.56 91 VAL A O 1
ATOM 650 N N . THR A 1 92 ? 10.427 4.431 -5.993 1.00 94.94 92 THR A N 1
ATOM 651 C CA . THR A 1 92 ? 11.229 3.265 -6.357 1.00 94.94 92 THR A CA 1
ATOM 652 C C . THR A 1 92 ? 11.683 3.406 -7.802 1.00 94.94 92 THR A C 1
ATOM 654 O O . THR A 1 92 ? 10.849 3.575 -8.690 1.00 94.94 92 THR A O 1
ATOM 657 N N . VAL A 1 93 ? 12.986 3.300 -8.045 1.00 94.25 93 VAL A N 1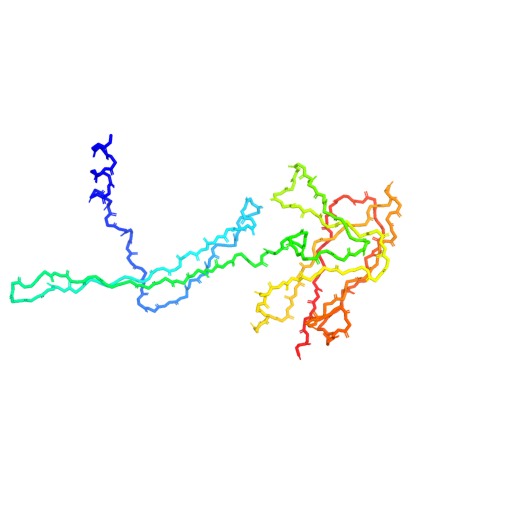
ATOM 658 C CA . VAL A 1 93 ? 13.573 3.290 -9.388 1.00 94.25 93 VAL A CA 1
ATOM 659 C C . VAL A 1 93 ? 14.047 1.876 -9.700 1.00 94.25 93 VAL A C 1
ATOM 661 O O . VAL A 1 93 ? 14.864 1.308 -8.975 1.00 94.25 93 VAL A O 1
ATOM 664 N N . VAL A 1 94 ? 13.519 1.302 -10.779 1.00 94.81 94 VAL A N 1
ATOM 665 C CA . VAL A 1 94 ? 13.867 -0.045 -11.243 1.00 94.81 94 VAL A CA 1
ATOM 666 C C . VAL A 1 94 ? 14.902 0.070 -12.356 1.00 94.81 94 VAL A C 1
ATOM 668 O O . VAL A 1 94 ? 14.629 0.632 -13.413 1.00 94.81 94 VAL A O 1
ATOM 671 N N . ASN A 1 95 ? 16.092 -0.470 -12.112 1.00 92.81 95 ASN A N 1
ATOM 672 C CA . ASN A 1 95 ? 17.245 -0.385 -13.009 1.00 92.81 95 ASN A CA 1
ATOM 673 C C . ASN A 1 95 ? 17.556 -1.712 -13.713 1.00 92.81 95 ASN A C 1
ATOM 675 O O . ASN A 1 95 ? 18.344 -1.729 -14.658 1.00 92.81 95 ASN A O 1
ATOM 679 N N . ARG A 1 96 ? 16.985 -2.834 -13.250 1.00 92.56 96 ARG A N 1
ATOM 680 C CA . ARG A 1 96 ? 17.201 -4.161 -13.842 1.00 92.56 96 ARG A CA 1
ATOM 681 C C . ARG A 1 96 ? 15.910 -4.983 -13.912 1.00 92.56 96 ARG A C 1
ATOM 683 O O . ARG A 1 96 ? 15.090 -4.880 -13.001 1.00 92.56 96 ARG A O 1
ATOM 690 N N . PRO A 1 97 ? 15.740 -5.821 -14.951 1.00 92.56 97 PRO A N 1
ATOM 691 C CA . PRO A 1 97 ? 14.688 -6.834 -14.984 1.00 92.56 97 PRO A CA 1
ATOM 692 C C . PRO A 1 97 ? 14.826 -7.829 -13.826 1.00 92.56 97 PRO A C 1
ATOM 694 O O . PRO A 1 97 ? 15.941 -8.117 -13.392 1.00 92.56 97 PRO A O 1
ATOM 697 N N . GLY A 1 98 ? 13.701 -8.359 -13.344 1.00 92.50 98 GLY A N 1
ATOM 698 C CA . GLY A 1 98 ? 13.671 -9.321 -12.234 1.00 92.50 98 GLY A CA 1
ATOM 699 C C . GLY A 1 98 ? 13.972 -8.718 -10.858 1.00 92.50 98 GLY A C 1
ATOM 700 O O . GLY A 1 98 ? 14.066 -9.448 -9.876 1.00 92.50 98 GLY A O 1
ATOM 701 N N . ALA A 1 99 ? 14.133 -7.397 -10.773 1.00 95.44 99 ALA A N 1
ATOM 702 C CA . ALA A 1 99 ? 14.307 -6.713 -9.508 1.00 95.44 99 ALA A CA 1
ATOM 703 C C . ALA A 1 99 ? 12.966 -6.640 -8.756 1.00 95.44 99 ALA A C 1
ATOM 705 O O . ALA A 1 99 ? 11.909 -6.445 -9.355 1.00 95.44 99 ALA A O 1
ATOM 706 N N . SER A 1 100 ? 13.011 -6.790 -7.437 1.00 96.56 100 SER A N 1
ATOM 707 C CA . SER A 1 100 ? 11.838 -6.933 -6.580 1.00 96.56 100 SER A CA 1
ATOM 708 C C . SER A 1 100 ? 11.927 -6.029 -5.358 1.00 96.56 100 SER A C 1
ATOM 710 O O . SER A 1 100 ? 13.016 -5.670 -4.904 1.00 96.56 100 SER A O 1
ATOM 712 N N . VAL A 1 101 ? 10.773 -5.727 -4.772 1.00 97.31 101 VAL A N 1
ATOM 713 C CA . VAL A 1 101 ? 10.692 -5.070 -3.470 1.00 97.31 101 VAL A CA 1
ATOM 714 C C . VAL A 1 101 ? 9.792 -5.883 -2.558 1.00 97.31 101 VAL A C 1
ATOM 716 O O . VAL A 1 101 ? 8.617 -6.075 -2.865 1.00 97.31 101 VAL A O 1
ATOM 719 N N . ALA A 1 102 ? 10.333 -6.350 -1.435 1.00 96.44 102 ALA A N 1
ATOM 720 C CA . ALA A 1 102 ? 9.565 -7.108 -0.458 1.00 96.44 102 ALA A CA 1
ATOM 721 C C . ALA A 1 102 ? 8.923 -6.164 0.566 1.00 96.44 102 ALA A C 1
ATOM 723 O O . ALA A 1 102 ? 9.602 -5.416 1.275 1.00 96.44 102 ALA A O 1
ATOM 724 N N . LEU A 1 103 ? 7.596 -6.214 0.657 1.00 94.81 103 LEU A N 1
ATOM 725 C CA . LEU A 1 103 ? 6.820 -5.490 1.656 1.00 94.81 103 LEU A CA 1
ATOM 726 C C . LEU A 1 103 ? 6.390 -6.466 2.751 1.00 94.81 103 LEU A C 1
ATOM 728 O O . LEU A 1 103 ? 5.522 -7.311 2.544 1.00 94.81 103 LEU A O 1
ATOM 732 N N . LYS A 1 104 ? 7.022 -6.367 3.921 1.00 92.12 104 LYS A N 1
ATOM 733 C CA . LYS A 1 104 ? 6.751 -7.266 5.047 1.00 92.12 104 LYS A CA 1
ATOM 734 C C . LYS A 1 104 ? 5.528 -6.814 5.839 1.00 92.12 104 LYS A C 1
ATOM 736 O O . LYS A 1 104 ? 5.267 -5.621 5.962 1.00 92.12 104 LYS A O 1
ATOM 741 N N . GLN A 1 105 ? 4.833 -7.788 6.432 1.00 88.88 105 GLN A N 1
ATOM 742 C CA . GLN A 1 105 ? 3.711 -7.563 7.353 1.00 88.88 105 GLN A CA 1
ATOM 743 C C . GLN A 1 105 ? 2.542 -6.778 6.732 1.00 88.88 105 GLN A C 1
ATOM 745 O O . GLN A 1 105 ? 1.886 -5.988 7.411 1.00 88.88 105 GLN A O 1
ATOM 750 N N . ILE A 1 106 ? 2.277 -7.006 5.443 1.00 88.38 106 ILE A N 1
ATOM 751 C CA . ILE A 1 106 ? 1.056 -6.537 4.788 1.00 88.38 106 ILE A CA 1
ATOM 752 C C . ILE A 1 106 ? 0.035 -7.668 4.802 1.00 88.38 106 ILE A C 1
ATOM 754 O O . ILE A 1 106 ? 0.283 -8.742 4.263 1.00 88.38 106 ILE A O 1
ATOM 758 N N . ASP A 1 107 ? -1.119 -7.402 5.405 1.00 87.12 107 ASP A N 1
ATOM 759 C CA . ASP A 1 107 ? -2.284 -8.272 5.316 1.00 87.12 107 ASP A CA 1
ATOM 760 C C . ASP A 1 107 ? -3.120 -7.875 4.091 1.00 87.12 107 ASP A C 1
ATOM 762 O O . ASP A 1 107 ? -3.589 -6.739 3.991 1.00 87.12 107 ASP A O 1
ATOM 766 N N . LEU A 1 108 ? -3.276 -8.804 3.145 1.00 88.50 108 LEU A N 1
ATOM 767 C CA . LEU A 1 108 ? -4.091 -8.631 1.938 1.00 88.50 108 LEU A CA 1
ATOM 768 C C . LEU A 1 108 ? -5.475 -9.293 2.065 1.00 88.50 108 LEU A C 1
ATOM 770 O O . LEU A 1 108 ? -6.207 -9.390 1.077 1.00 88.50 108 LEU A O 1
ATOM 774 N N . THR A 1 109 ? -5.868 -9.743 3.260 1.00 88.19 109 THR A N 1
ATOM 775 C CA . THR A 1 109 ? -7.169 -10.381 3.496 1.00 88.19 109 THR A CA 1
ATOM 776 C C . THR A 1 109 ? -8.311 -9.450 3.086 1.00 88.19 109 THR A C 1
ATOM 778 O O . THR A 1 109 ? -8.448 -8.333 3.582 1.00 88.19 109 THR A O 1
ATOM 781 N N . GLY A 1 110 ? -9.152 -9.913 2.157 1.00 87.69 110 GLY A N 1
ATOM 782 C CA . GLY A 1 110 ? -10.273 -9.133 1.622 1.00 87.69 110 GLY A CA 1
ATOM 783 C C . GLY A 1 110 ? -9.885 -8.054 0.599 1.00 87.69 110 GLY A C 1
ATOM 784 O O . GLY A 1 110 ? -10.763 -7.330 0.127 1.00 87.69 110 GLY A O 1
ATOM 785 N N . VAL A 1 111 ? -8.608 -7.946 0.213 1.00 91.00 111 VAL A N 1
ATOM 786 C CA . VAL A 1 111 ? -8.140 -7.000 -0.810 1.00 91.00 111 VAL A CA 1
ATOM 787 C C . VAL A 1 111 ? -8.271 -7.626 -2.200 1.00 91.00 111 VAL A C 1
ATOM 789 O O . VAL A 1 111 ? -7.506 -8.504 -2.579 1.00 91.00 111 VAL A O 1
ATOM 792 N N . GLY A 1 112 ? -9.234 -7.148 -2.993 1.00 93.69 112 GLY A N 1
ATOM 793 C CA . GLY A 1 112 ? -9.472 -7.665 -4.350 1.00 93.69 112 GLY A CA 1
ATOM 794 C C . GLY A 1 112 ? -8.630 -7.018 -5.456 1.00 93.69 112 GLY A C 1
ATOM 795 O O . GLY A 1 112 ? -8.605 -7.514 -6.581 1.00 93.69 112 GLY A O 1
ATOM 796 N N . ALA A 1 113 ? -7.982 -5.881 -5.193 1.00 95.00 113 ALA A N 1
ATOM 797 C CA . ALA A 1 113 ? -7.128 -5.202 -6.164 1.00 95.00 113 ALA A CA 1
ATOM 798 C C . ALA A 1 113 ? -6.183 -4.204 -5.490 1.00 95.00 113 ALA A C 1
ATOM 800 O O . ALA A 1 113 ? -6.514 -3.627 -4.454 1.00 95.00 113 ALA A O 1
ATOM 801 N N . VAL A 1 114 ? -5.060 -3.936 -6.149 1.00 94.62 114 VAL A N 1
ATOM 802 C CA . VAL A 1 114 ? -4.114 -2.866 -5.809 1.00 94.62 114 VAL A CA 1
ATOM 803 C C . VAL A 1 114 ? -3.975 -1.904 -6.980 1.00 94.62 114 VAL A C 1
ATOM 805 O O . VAL A 1 114 ? -4.210 -2.274 -8.127 1.00 94.62 114 VAL A O 1
ATOM 808 N N . THR A 1 115 ? -3.592 -0.660 -6.706 1.00 95.06 115 THR A N 1
ATOM 809 C CA . THR A 1 115 ? -3.347 0.338 -7.751 1.00 95.06 115 THR A CA 1
ATOM 810 C C . THR A 1 115 ? -1.920 0.842 -7.650 1.00 95.06 115 THR A C 1
ATOM 812 O O . THR A 1 115 ? -1.558 1.482 -6.664 1.00 95.06 115 THR A O 1
ATOM 815 N N . PHE A 1 116 ? -1.129 0.611 -8.692 1.00 94.50 116 PHE A N 1
ATOM 816 C CA . PHE A 1 116 ? 0.226 1.139 -8.793 1.00 94.50 116 PHE A CA 1
ATOM 817 C C . PHE A 1 116 ? 0.212 2.546 -9.386 1.00 94.50 116 PHE A C 1
ATOM 819 O O . PHE A 1 116 ? -0.530 2.821 -10.326 1.00 94.50 116 PHE A O 1
ATOM 826 N N . ALA A 1 117 ? 1.034 3.437 -8.837 1.00 92.12 117 ALA A N 1
ATOM 827 C CA . ALA A 1 117 ? 1.358 4.724 -9.443 1.00 92.12 117 ALA A CA 1
ATOM 828 C C . ALA A 1 117 ? 2.734 4.597 -10.101 1.00 92.12 117 ALA A C 1
ATOM 830 O O . ALA A 1 117 ? 3.736 4.470 -9.399 1.00 92.12 117 ALA A O 1
ATOM 831 N N . VAL A 1 118 ? 2.773 4.578 -11.431 1.00 93.06 118 VAL A N 1
ATOM 832 C CA . VAL A 1 118 ? 3.980 4.242 -12.201 1.00 93.06 118 VAL A CA 1
ATOM 833 C C . VAL A 1 118 ? 4.240 5.262 -13.290 1.00 93.06 118 VAL A C 1
ATOM 835 O O . VAL A 1 118 ? 3.315 5.834 -13.853 1.00 93.06 118 VAL A O 1
ATOM 838 N N . VAL A 1 119 ? 5.506 5.467 -13.628 1.00 91.50 119 VAL A N 1
ATOM 839 C CA . VAL A 1 119 ? 5.904 6.289 -14.768 1.00 91.50 119 VAL A CA 1
ATOM 840 C C . VAL A 1 119 ? 7.116 5.648 -15.430 1.00 91.50 119 VAL A C 1
ATOM 842 O O . VAL A 1 119 ? 7.993 5.119 -14.749 1.00 91.50 119 VAL A O 1
ATOM 845 N N . ALA A 1 120 ? 7.166 5.691 -16.758 1.00 93.31 120 ALA A N 1
ATOM 846 C CA . ALA A 1 120 ? 8.322 5.271 -17.541 1.00 93.31 120 ALA A CA 1
ATOM 847 C C . ALA A 1 120 ? 8.740 6.428 -18.463 1.00 93.31 120 ALA A C 1
ATOM 849 O O . ALA A 1 120 ? 8.354 6.447 -19.629 1.00 93.31 120 ALA A O 1
ATOM 850 N N . PRO A 1 121 ? 9.491 7.427 -17.964 1.00 91.00 121 PRO A N 1
ATOM 851 C CA . PRO A 1 121 ? 9.812 8.611 -18.752 1.00 91.00 121 PRO A CA 1
ATOM 852 C C . PRO A 1 121 ? 10.761 8.276 -19.911 1.00 91.00 121 PRO A C 1
ATOM 854 O O . PRO A 1 121 ? 11.903 7.857 -19.690 1.00 91.00 121 PRO A O 1
ATOM 857 N N . ALA A 1 122 ? 10.320 8.510 -21.148 1.00 90.00 122 ALA A N 1
ATOM 858 C CA . ALA A 1 122 ? 11.127 8.251 -22.344 1.00 90.00 122 ALA A CA 1
ATOM 859 C C . ALA A 1 122 ? 12.411 9.106 -22.378 1.00 90.00 122 ALA A C 1
ATOM 861 O O . ALA A 1 122 ? 13.461 8.632 -22.813 1.00 90.00 122 ALA A O 1
ATOM 862 N N . GLN A 1 123 ? 12.360 10.321 -21.818 1.00 88.38 123 GLN A N 1
ATOM 863 C CA . GLN A 1 123 ? 13.500 11.239 -21.669 1.00 88.38 123 GLN A CA 1
ATOM 864 C C . GLN A 1 123 ? 14.670 10.660 -20.854 1.00 88.38 123 GLN A C 1
ATOM 866 O O . GLN A 1 123 ? 15.818 11.035 -21.071 1.00 88.38 123 GLN A O 1
ATOM 871 N N . TYR A 1 124 ? 14.389 9.722 -19.944 1.00 86.94 124 TYR A N 1
ATOM 872 C CA . TYR A 1 124 ? 15.402 8.996 -19.170 1.00 86.94 124 TYR A CA 1
ATOM 873 C C . TYR A 1 124 ? 15.678 7.601 -19.741 1.00 86.94 124 TYR A C 1
ATOM 875 O O . TYR A 1 124 ? 16.237 6.749 -19.058 1.00 86.94 124 TYR A O 1
ATOM 883 N N . GLN A 1 125 ? 15.269 7.351 -20.990 1.00 88.69 125 GLN A N 1
ATOM 884 C CA . GLN A 1 125 ? 15.405 6.067 -21.680 1.00 88.69 125 GLN A CA 1
ATOM 885 C C . GLN A 1 125 ? 14.768 4.888 -20.924 1.00 88.69 125 GLN A C 1
ATOM 887 O O . GLN A 1 125 ? 15.176 3.735 -21.109 1.00 88.69 125 GLN A O 1
ATOM 892 N N . ALA A 1 126 ? 13.750 5.160 -20.098 1.00 90.50 126 ALA A N 1
ATOM 893 C CA . ALA A 1 126 ? 13.005 4.120 -19.405 1.00 90.50 126 ALA A CA 1
ATOM 894 C C . ALA A 1 126 ? 12.394 3.156 -20.431 1.00 90.50 126 ALA A C 1
ATOM 896 O O . ALA A 1 126 ? 11.819 3.580 -21.433 1.00 90.50 126 ALA A O 1
ATOM 897 N N . LYS A 1 127 ? 12.525 1.849 -20.189 1.00 91.62 127 LYS A N 1
ATOM 898 C CA . LYS A 1 127 ? 12.009 0.806 -21.093 1.00 91.62 127 LYS A CA 1
ATOM 899 C C . LYS A 1 127 ? 10.557 0.425 -20.814 1.00 91.62 127 LYS A C 1
ATOM 901 O O . LYS A 1 127 ? 9.931 -0.202 -21.661 1.00 91.62 127 LYS A O 1
ATOM 906 N N . GLY A 1 128 ? 10.023 0.837 -19.665 1.00 92.25 128 GLY A N 1
ATOM 907 C CA . GLY A 1 128 ? 8.764 0.306 -19.161 1.00 92.25 128 GLY A CA 1
ATOM 908 C C . GLY A 1 128 ? 8.941 -1.120 -18.643 1.00 92.25 128 GLY A C 1
ATOM 909 O O . GLY A 1 128 ? 10.050 -1.522 -18.289 1.00 92.25 128 GLY A O 1
ATOM 910 N N . GLY A 1 129 ? 7.848 -1.871 -18.581 1.00 93.69 129 GLY A N 1
ATOM 911 C CA . GLY A 1 129 ? 7.849 -3.232 -18.060 1.00 93.69 129 GLY A CA 1
ATOM 912 C C . GLY A 1 129 ? 6.511 -3.609 -17.448 1.00 93.69 129 GLY A C 1
ATOM 913 O O . GLY A 1 129 ? 5.486 -2.999 -17.742 1.00 93.69 129 GLY A O 1
ATOM 914 N N . GLN A 1 130 ? 6.530 -4.615 -16.590 1.00 95.81 130 GLN A N 1
ATOM 915 C CA . GLN A 1 130 ? 5.340 -5.146 -15.947 1.00 95.81 130 GLN A CA 1
ATOM 916 C C . GLN A 1 130 ? 5.619 -5.376 -14.469 1.00 95.81 130 GLN A C 1
ATOM 918 O O . GLN A 1 130 ? 6.770 -5.584 -14.078 1.00 95.81 130 GLN A O 1
ATOM 923 N N . ILE A 1 131 ? 4.576 -5.277 -13.652 1.00 96.69 131 ILE A N 1
ATOM 924 C CA . ILE A 1 131 ? 4.663 -5.497 -12.213 1.00 96.69 131 ILE A CA 1
ATOM 925 C C . ILE A 1 131 ? 3.887 -6.761 -11.886 1.00 96.69 131 ILE A C 1
ATOM 927 O O . ILE A 1 131 ? 2.686 -6.842 -12.141 1.00 96.69 131 ILE A O 1
ATOM 931 N N . GLU A 1 132 ? 4.579 -7.708 -11.273 1.00 96.94 132 GLU A N 1
ATOM 932 C CA . GLU A 1 132 ? 3.994 -8.915 -10.710 1.00 96.94 132 GLU A CA 1
ATOM 933 C C . GLU A 1 132 ? 3.916 -8.780 -9.186 1.00 96.94 132 GLU A C 1
ATOM 935 O O . GLU A 1 132 ? 4.821 -8.252 -8.532 1.00 96.94 132 GLU A O 1
ATOM 940 N N . VAL A 1 133 ? 2.807 -9.238 -8.611 1.00 96.62 133 VAL A N 1
ATOM 941 C CA . VAL A 1 133 ? 2.584 -9.281 -7.165 1.00 96.62 133 VAL A CA 1
ATOM 942 C C . VAL A 1 133 ? 2.649 -10.732 -6.732 1.00 96.62 133 VAL A C 1
ATOM 944 O O . VAL A 1 133 ? 1.749 -11.505 -7.049 1.00 96.62 133 VAL A O 1
ATOM 947 N N . HIS A 1 134 ? 3.690 -11.086 -5.986 1.00 96.25 134 HIS A N 1
ATOM 948 C CA . HIS A 1 134 ? 3.874 -12.431 -5.451 1.00 96.25 134 HIS A CA 1
ATOM 949 C C . HIS A 1 134 ? 3.673 -12.466 -3.938 1.00 96.25 134 HIS A C 1
ATOM 951 O O . HIS A 1 134 ? 3.974 -11.497 -3.235 1.00 96.25 134 HIS A O 1
ATOM 957 N N . LEU A 1 135 ? 3.190 -13.604 -3.441 1.00 94.62 135 LEU A N 1
ATOM 958 C CA . LEU A 1 135 ? 3.104 -13.899 -2.016 1.00 94.62 135 LEU A CA 1
ATOM 959 C C . LEU A 1 135 ? 4.430 -14.483 -1.501 1.00 94.62 135 LEU A C 1
ATOM 961 O O . LEU A 1 135 ? 5.009 -15.361 -2.137 1.00 94.62 135 LEU A O 1
ATOM 965 N N . ASP A 1 136 ? 4.873 -14.014 -0.332 1.00 92.19 136 ASP A N 1
ATOM 966 C CA . ASP A 1 136 ? 6.032 -14.463 0.464 1.00 92.19 136 ASP A CA 1
ATOM 967 C C . ASP A 1 136 ? 7.433 -14.315 -0.158 1.00 92.19 136 ASP A C 1
ATOM 969 O O . ASP A 1 136 ? 8.385 -13.990 0.556 1.00 92.19 136 ASP A O 1
ATOM 973 N N . SER A 1 137 ? 7.597 -14.527 -1.464 1.00 93.75 137 SER A N 1
ATOM 974 C CA . SER A 1 137 ? 8.888 -14.421 -2.152 1.00 93.75 137 SER A CA 1
ATOM 975 C C . SER A 1 137 ? 8.739 -13.865 -3.574 1.00 93.75 137 SER A C 1
ATOM 977 O O . SER A 1 137 ? 7.648 -13.930 -4.136 1.00 93.75 137 SER A O 1
ATOM 979 N N . PRO A 1 138 ? 9.822 -13.363 -4.203 1.00 92.50 138 PRO A N 1
ATOM 980 C CA . PRO A 1 138 ? 9.781 -12.866 -5.585 1.00 92.50 138 PRO A CA 1
ATOM 981 C C . PRO A 1 138 ? 9.370 -13.914 -6.629 1.00 92.50 138 PRO A C 1
ATOM 983 O O . PRO A 1 138 ? 9.052 -13.558 -7.754 1.00 92.50 138 PRO A O 1
ATOM 986 N N . THR A 1 139 ? 9.408 -15.199 -6.274 1.00 94.00 139 THR A N 1
ATOM 987 C CA . THR A 1 139 ? 9.013 -16.328 -7.130 1.00 94.00 139 THR A CA 1
ATOM 988 C C . THR A 1 139 ? 7.882 -17.149 -6.508 1.00 94.00 139 THR A C 1
ATOM 990 O O . THR A 1 139 ? 7.645 -18.290 -6.907 1.00 94.00 139 THR A O 1
ATOM 993 N N . GLY A 1 140 ? 7.208 -16.598 -5.496 1.00 94.00 140 GLY A N 1
ATOM 994 C CA . GLY A 1 140 ? 6.106 -17.246 -4.800 1.00 94.00 140 GLY A CA 1
ATOM 995 C C . GLY A 1 140 ? 4.817 -17.234 -5.617 1.00 94.00 140 GLY A C 1
ATOM 996 O O . GLY A 1 140 ? 4.817 -16.952 -6.817 1.00 94.00 140 GLY A O 1
ATOM 997 N N . ALA A 1 141 ? 3.695 -17.535 -4.964 1.00 95.38 141 ALA A N 1
ATOM 998 C CA . ALA A 1 141 ? 2.397 -17.570 -5.632 1.00 95.38 141 ALA A CA 1
ATOM 999 C C . ALA A 1 141 ? 2.069 -16.203 -6.259 1.00 95.38 141 ALA A C 1
ATOM 1001 O O . ALA A 1 141 ? 2.055 -15.190 -5.560 1.00 95.38 141 ALA A O 1
ATOM 1002 N N . LEU A 1 142 ? 1.815 -16.181 -7.571 1.00 96.69 142 LEU A N 1
ATOM 1003 C CA . LEU A 1 142 ? 1.430 -14.974 -8.298 1.00 96.69 142 LEU A CA 1
ATOM 1004 C C . LEU A 1 142 ? -0.014 -14.604 -7.943 1.00 96.69 142 LEU A C 1
ATOM 1006 O O . LEU A 1 142 ? -0.950 -15.315 -8.304 1.00 96.69 142 LEU A O 1
ATOM 1010 N N . LEU A 1 143 ? -0.184 -13.475 -7.263 1.00 95.94 143 LEU A N 1
ATOM 1011 C CA . LEU A 1 143 ? -1.484 -12.928 -6.881 1.00 95.94 143 LEU A CA 1
ATOM 1012 C C . LEU A 1 143 ? -2.070 -12.046 -7.981 1.00 95.94 143 LEU A C 1
ATOM 1014 O O . LEU A 1 143 ? -3.285 -11.937 -8.109 1.00 95.94 143 LEU A O 1
ATOM 1018 N N . GLY A 1 144 ? -1.235 -11.377 -8.769 1.00 96.19 144 GLY A N 1
ATOM 1019 C CA . GLY A 1 144 ? -1.713 -10.486 -9.816 1.00 96.19 144 GLY A CA 1
ATOM 1020 C C . GLY A 1 144 ? -0.587 -9.885 -10.633 1.00 96.19 144 GLY A C 1
ATOM 1021 O O . GLY A 1 144 ? 0.560 -9.831 -10.202 1.00 96.19 144 GLY A O 1
ATOM 1022 N N . GLU A 1 145 ? -0.948 -9.407 -11.814 1.00 97.06 145 GLU A N 1
ATOM 1023 C CA . GLU A 1 145 ? -0.019 -8.914 -12.822 1.00 97.06 145 GLU A CA 1
ATOM 1024 C C . GLU A 1 145 ? -0.601 -7.644 -13.448 1.00 97.06 145 GLU A C 1
ATOM 1026 O O . GLU A 1 145 ? -1.785 -7.596 -13.803 1.00 97.06 145 GLU A O 1
ATOM 1031 N N . SER A 1 146 ? 0.202 -6.582 -13.522 1.00 96.56 146 SER A N 1
ATOM 1032 C CA . SER A 1 146 ? -0.231 -5.304 -14.085 1.00 96.56 146 SER A CA 1
ATOM 1033 C C . SER A 1 146 ? -0.332 -5.368 -15.607 1.00 96.56 146 SER A C 1
ATOM 1035 O O . SER A 1 146 ? 0.276 -6.213 -16.255 1.00 96.56 146 SER A O 1
ATOM 1037 N N . GLU A 1 147 ? -1.013 -4.399 -16.215 1.00 95.19 147 GLU A N 1
ATOM 1038 C CA . GLU A 1 147 ? -0.837 -4.151 -17.649 1.00 95.19 147 GLU A CA 1
ATOM 1039 C C . GLU A 1 147 ? 0.598 -3.692 -17.962 1.00 95.19 147 GLU A C 1
ATOM 1041 O O . GLU A 1 147 ? 1.325 -3.210 -17.083 1.00 95.19 147 GLU A O 1
ATOM 1046 N N . LEU A 1 148 ? 0.996 -3.828 -19.231 1.00 94.56 148 LEU A N 1
ATOM 1047 C CA . LEU A 1 148 ? 2.312 -3.413 -19.706 1.00 94.56 148 LEU A CA 1
ATOM 1048 C C . LEU A 1 148 ? 2.475 -1.890 -19.603 1.00 94.56 148 LEU A C 1
ATOM 1050 O O . LEU A 1 148 ? 1.810 -1.120 -20.300 1.00 94.56 148 LEU A O 1
ATOM 1054 N N . ILE A 1 149 ? 3.438 -1.463 -18.794 1.00 94.94 149 ILE A N 1
ATOM 1055 C CA . ILE A 1 149 ? 3.877 -0.076 -18.677 1.00 94.94 149 ILE A CA 1
ATOM 1056 C C . ILE A 1 149 ? 4.716 0.246 -19.907 1.00 94.94 149 ILE A C 1
ATOM 1058 O O . ILE A 1 149 ? 5.768 -0.356 -20.125 1.00 94.94 149 ILE A O 1
ATOM 1062 N N . ARG A 1 150 ? 4.268 1.215 -20.704 1.00 93.25 150 ARG A N 1
ATOM 1063 C CA . ARG A 1 150 ? 5.003 1.696 -21.878 1.00 93.25 150 ARG A CA 1
ATOM 1064 C C . ARG A 1 150 ? 5.718 3.008 -21.564 1.00 93.25 150 ARG A C 1
ATOM 1066 O O . ARG A 1 150 ? 5.197 3.791 -20.769 1.00 93.25 150 ARG A O 1
ATOM 1073 N N . PRO A 1 151 ? 6.874 3.273 -22.194 1.00 93.12 151 PRO A N 1
ATOM 1074 C CA . PRO A 1 151 ? 7.518 4.573 -22.098 1.00 93.12 151 PRO A CA 1
ATOM 1075 C C . PRO A 1 151 ? 6.590 5.700 -22.565 1.00 93.12 151 PRO A C 1
ATOM 1077 O O . PRO A 1 151 ? 5.877 5.542 -23.557 1.00 93.12 151 PRO A O 1
ATOM 1080 N N . SER A 1 152 ? 6.613 6.833 -21.866 1.00 89.50 152 SER A N 1
ATOM 1081 C CA . SER A 1 152 ? 5.812 8.018 -22.186 1.00 89.50 152 SER A CA 1
ATOM 1082 C C . SER A 1 152 ? 6.603 9.308 -21.989 1.00 89.50 152 SER A C 1
ATOM 1084 O O . SER A 1 152 ? 7.473 9.378 -21.121 1.00 89.50 152 SER A O 1
ATOM 1086 N N . ASP A 1 153 ? 6.236 10.352 -22.731 1.00 85.38 153 ASP A N 1
ATOM 1087 C CA . ASP A 1 153 ? 6.795 11.706 -22.568 1.00 85.38 153 ASP A CA 1
ATOM 1088 C C . ASP A 1 153 ? 6.179 12.463 -21.375 1.00 85.38 153 ASP A C 1
ATOM 1090 O O . ASP A 1 153 ? 6.670 13.507 -20.956 1.00 85.38 153 ASP A O 1
ATOM 1094 N N . GLY A 1 154 ? 5.091 11.935 -20.807 1.00 77.50 154 GLY A N 1
ATOM 1095 C CA . GLY A 1 154 ? 4.456 12.482 -19.614 1.00 77.50 154 GLY A CA 1
ATOM 1096 C C . GLY A 1 154 ? 5.218 12.145 -18.331 1.00 77.50 154 GLY A C 1
ATOM 1097 O O . GLY A 1 154 ? 5.718 11.035 -18.159 1.00 77.50 154 GLY A O 1
ATOM 1098 N N . VAL A 1 155 ? 5.238 13.102 -17.401 1.00 72.62 155 VAL A N 1
ATOM 1099 C CA . VAL A 1 155 ? 5.776 12.933 -16.036 1.00 72.62 155 VAL A CA 1
ATOM 1100 C C . VAL A 1 155 ? 4.702 12.566 -15.006 1.00 72.62 155 VAL A C 1
ATOM 1102 O O . VAL A 1 155 ? 5.022 12.229 -13.869 1.00 72.62 155 VAL A O 1
ATOM 1105 N N . ALA A 1 156 ? 3.423 12.620 -15.388 1.00 82.88 156 ALA A N 1
ATOM 1106 C CA . ALA A 1 156 ? 2.324 12.231 -14.516 1.00 82.88 156 ALA A CA 1
ATOM 1107 C C . ALA A 1 156 ? 2.277 10.698 -14.362 1.00 82.88 156 ALA A C 1
ATOM 1109 O O . ALA A 1 156 ? 2.311 9.988 -15.370 1.00 82.88 156 ALA A O 1
ATOM 1110 N N . PRO A 1 157 ? 2.166 10.169 -13.130 1.00 84.88 157 PRO A N 1
ATOM 1111 C CA . PRO A 1 157 ? 2.108 8.734 -12.919 1.00 84.88 157 PRO A CA 1
ATOM 1112 C C . PRO A 1 157 ? 0.791 8.148 -13.435 1.00 84.88 157 PRO A C 1
ATOM 1114 O O . PRO A 1 157 ? -0.302 8.597 -13.079 1.00 84.88 157 PRO A O 1
ATOM 1117 N N . LEU A 1 158 ? 0.905 7.085 -14.223 1.00 89.62 158 LEU A N 1
ATOM 1118 C CA . LEU A 1 158 ? -0.196 6.222 -14.614 1.00 89.62 158 LEU A CA 1
ATOM 1119 C C . LEU A 1 158 ? -0.689 5.434 -13.396 1.00 89.62 158 LEU A C 1
ATOM 1121 O O . LEU A 1 158 ? 0.104 4.903 -12.615 1.00 89.62 158 LEU A O 1
ATOM 1125 N N . ARG A 1 159 ? -2.013 5.343 -13.244 1.00 92.12 159 ARG A N 1
ATOM 1126 C CA . ARG A 1 159 ? -2.665 4.529 -12.214 1.00 92.12 159 ARG A CA 1
ATOM 1127 C C . ARG A 1 159 ? -3.047 3.177 -12.806 1.00 92.12 159 ARG A C 1
ATOM 1129 O O . ARG A 1 159 ? -4.030 3.084 -13.535 1.00 92.12 159 ARG A O 1
ATOM 1136 N N . LEU A 1 160 ? -2.283 2.139 -12.479 1.00 93.50 160 LEU A N 1
ATOM 1137 C CA . LEU A 1 160 ? -2.520 0.775 -12.950 1.00 93.50 160 LEU A CA 1
ATOM 1138 C C . LEU A 1 160 ? -3.220 -0.055 -11.883 1.00 93.50 160 LEU A C 1
ATOM 1140 O O . LEU A 1 160 ? -2.600 -0.479 -10.905 1.00 93.50 160 LEU A O 1
ATOM 1144 N N . ARG A 1 161 ? -4.517 -0.301 -12.076 1.00 95.25 161 ARG A N 1
ATOM 1145 C CA . ARG A 1 161 ? -5.288 -1.198 -11.215 1.00 95.25 161 ARG A CA 1
ATOM 1146 C C . ARG A 1 161 ? -4.991 -2.652 -11.584 1.00 95.25 161 ARG A C 1
ATOM 1148 O O . ARG A 1 161 ? -5.278 -3.077 -12.693 1.00 95.25 161 ARG A O 1
ATOM 1155 N N . THR A 1 162 ? -4.481 -3.411 -10.626 1.00 96.06 162 THR A N 1
ATOM 1156 C CA . THR A 1 162 ? -4.147 -4.834 -10.745 1.00 96.06 162 THR A CA 1
ATOM 1157 C C . THR A 1 162 ? -5.080 -5.633 -9.845 1.00 96.06 162 THR A C 1
ATOM 1159 O O . THR A 1 162 ? -5.134 -5.394 -8.639 1.00 96.06 162 THR A O 1
ATOM 1162 N N . VAL A 1 163 ? -5.860 -6.545 -10.427 1.00 96.50 163 VAL A N 1
ATOM 1163 C CA . VAL A 1 163 ? -6.757 -7.429 -9.665 1.00 96.50 163 VAL A CA 1
ATOM 1164 C C . VAL A 1 163 ? -5.924 -8.502 -8.979 1.00 96.50 163 VAL A C 1
ATOM 1166 O O . VAL A 1 163 ? -5.074 -9.111 -9.622 1.00 96.50 163 VAL A O 1
ATOM 1169 N N . LEU A 1 164 ? -6.188 -8.730 -7.693 1.00 94.69 164 LEU A N 1
ATOM 1170 C CA . LEU A 1 164 ? -5.541 -9.784 -6.922 1.00 94.69 164 LEU A CA 1
ATOM 1171 C C . LEU A 1 164 ? -6.426 -11.032 -6.885 1.00 94.69 164 LEU A C 1
ATOM 1173 O O . LEU A 1 164 ? -7.643 -10.943 -6.700 1.00 94.69 164 LEU A O 1
ATOM 1177 N N . ARG A 1 165 ? -5.800 -12.190 -7.066 1.00 90.25 165 ARG A N 1
ATOM 1178 C CA . ARG A 1 165 ? -6.384 -13.525 -6.984 1.00 90.25 165 ARG A CA 1
ATOM 1179 C C . ARG A 1 165 ? -5.608 -14.301 -5.913 1.00 90.25 165 ARG A C 1
ATOM 1181 O O . ARG A 1 165 ? -4.528 -14.796 -6.224 1.00 90.25 165 ARG A O 1
ATOM 1188 N N . PRO A 1 166 ? -6.093 -14.297 -4.661 1.00 71.50 166 PRO A N 1
ATOM 1189 C CA . PRO A 1 166 ? -5.490 -15.071 -3.582 1.00 71.50 166 PRO A CA 1
ATOM 1190 C C . PRO A 1 166 ? -5.645 -16.580 -3.789 1.00 71.50 166 PRO A C 1
ATOM 1192 O O . PRO A 1 166 ? -6.585 -16.991 -4.511 1.00 71.50 166 PRO A O 1
#

pLDDT: mean 84.3, std 14.16, range [46.22, 97.31]

Foldseek 3Di:
DVVVVVCVVPPPDPPDDDPPDDDDDPPQQPQLCQFDKDKDKDKDWDPDDDPGDIDMDMDIDIDTRPDDALQPFAWDPQKDWADDVVHPGIHIDGRDPLTDGDDPPDDCVPPFKDKDFDAQAVVVVRAWAKDWDAPPDSPHHTQWIWPTGHHDNDPGTDITIITGDD

Radius of gyration: 22.97 Å; chains: 1; bounding box: 43×44×70 Å